Protein AF-A0A524GJZ0-F1 (afdb_monomer_lite)

Secondary structure (DSSP, 8-state):
-HHHHHHHHHHHHIIIII--SSS-SS-SBHHHHSTTT-STT-HHHHHHHHHHHHTT---SSTTS-TTBHHHHHHHHHHHHHH-HHHHHHHIIIIIHHHHHHHHHHHHHH--SHHHHHHHHHHHHHHS---

Sequence (130 aa):
GAEDFLEDVQVEHTRLFINAIPHVVAAPYASVHYKGDGTLYGAIAEQTKKFYREKGFALVKENDLPDHIVYELEFLALLDNEDPDGREKFIDTLFTPWFEIFKTKVLAEAHHPYYRVVMDLIDFFTGEEL

pLDDT: mean 89.48, std 11.04, range [39.97, 97.69]

Foldseek 3Di:
DVVVVVVVVVVQCCQQANDDPPDRQQHQFLLCQAPPNVDAPRPLQVVLQVLCVVVVHHDPDPPDRCRGNVNLVVVLVVCVPPPVVSSLCCLVPRNVRRLVRSLVSCVVPPPDCVVVVVSVVVCVVSPDDD

Radius of gyration: 15.3 Å; chains: 1; bounding box: 39×36×46 Å

Structure (mmCIF, N/CA/C/O backbone):
data_AF-A0A524GJZ0-F1
#
_entry.id   AF-A0A524GJZ0-F1
#
loop_
_atom_site.group_PDB
_atom_site.id
_atom_site.type_symbol
_atom_site.label_atom_id
_atom_site.label_alt_id
_atom_site.label_comp_id
_atom_site.label_asym_id
_atom_site.label_entity_id
_atom_site.label_seq_id
_atom_site.pdbx_PDB_ins_code
_atom_site.Cartn_x
_atom_site.Cartn_y
_atom_site.Cartn_z
_atom_site.occupancy
_atom_site.B_iso_or_equiv
_atom_site.auth_seq_id
_atom_site.auth_comp_id
_atom_site.auth_asym_id
_atom_site.auth_atom_id
_atom_site.pdbx_PDB_model_num
ATOM 1 N N . GLY A 1 1 ? -0.391 -8.368 -29.066 1.00 68.75 1 GLY A N 1
ATOM 2 C CA . GLY A 1 1 ? -1.784 -8.805 -28.821 1.00 68.75 1 GLY A CA 1
ATOM 3 C C . GLY A 1 1 ? -2.100 -8.699 -27.339 1.00 68.75 1 GLY A C 1
ATOM 4 O O . GLY A 1 1 ? -1.261 -8.205 -26.601 1.00 68.75 1 GLY A O 1
ATOM 5 N N . ALA A 1 2 ? -3.290 -9.116 -26.891 1.00 71.88 2 ALA A N 1
ATOM 6 C CA . ALA A 1 2 ? -3.629 -9.102 -25.458 1.00 71.88 2 ALA A CA 1
ATOM 7 C C . ALA A 1 2 ? -2.771 -10.086 -24.633 1.00 71.88 2 ALA A C 1
ATOM 9 O O . ALA A 1 2 ? -2.477 -9.802 -23.477 1.00 71.88 2 ALA A O 1
ATOM 10 N N . GLU A 1 3 ? -2.340 -11.199 -25.239 1.00 75.25 3 GLU A N 1
ATOM 11 C CA . GLU A 1 3 ? -1.395 -12.150 -24.633 1.00 75.25 3 GLU A CA 1
ATOM 12 C C . GLU A 1 3 ? -0.011 -11.515 -24.425 1.00 75.25 3 GLU A C 1
ATOM 14 O O . GLU A 1 3 ? 0.471 -11.521 -23.297 1.00 75.25 3 GLU A O 1
ATOM 19 N N . ASP A 1 4 ? 0.554 -10.860 -25.450 1.00 85.06 4 ASP A N 1
ATOM 20 C CA . ASP A 1 4 ? 1.846 -10.156 -25.337 1.00 85.06 4 ASP A CA 1
ATOM 21 C C . ASP A 1 4 ? 1.846 -9.105 -24.210 1.00 85.06 4 ASP A C 1
ATOM 23 O O . ASP A 1 4 ? 2.798 -9.006 -23.446 1.00 85.06 4 ASP A O 1
ATOM 27 N N . PHE A 1 5 ? 0.748 -8.354 -24.046 1.00 90.75 5 PHE A N 1
ATOM 28 C CA . PHE A 1 5 ? 0.627 -7.367 -22.965 1.00 90.75 5 PHE A CA 1
ATOM 29 C C . PHE A 1 5 ? 0.661 -8.010 -21.571 1.00 90.75 5 PHE A C 1
ATOM 31 O O . PHE A 1 5 ? 1.283 -7.476 -20.653 1.00 90.75 5 PHE A O 1
ATOM 38 N N . LEU A 1 6 ? -0.036 -9.137 -21.384 1.00 92.88 6 LEU A N 1
ATOM 39 C CA . LEU A 1 6 ? -0.058 -9.828 -20.095 1.00 92.88 6 LEU A CA 1
ATOM 40 C C . LEU A 1 6 ? 1.323 -10.398 -19.756 1.00 92.88 6 LEU A C 1
ATOM 42 O O . LEU A 1 6 ? 1.753 -10.292 -18.607 1.00 92.88 6 LEU A O 1
ATOM 46 N N . GLU A 1 7 ? 2.008 -10.969 -20.746 1.00 94.12 7 GLU A N 1
ATOM 47 C CA . GLU A 1 7 ? 3.376 -11.466 -20.597 1.00 94.12 7 GLU A CA 1
ATOM 48 C C . GLU A 1 7 ? 4.335 -10.332 -20.202 1.00 94.12 7 GLU A C 1
ATOM 50 O O . GLU A 1 7 ? 5.042 -10.451 -19.198 1.00 94.12 7 GLU A O 1
ATOM 55 N N . ASP A 1 8 ? 4.275 -9.190 -20.895 1.00 93.75 8 ASP A N 1
ATOM 56 C CA . ASP A 1 8 ? 5.091 -8.008 -20.590 1.00 93.75 8 ASP A CA 1
ATOM 57 C C . ASP A 1 8 ? 4.872 -7.511 -19.149 1.00 93.75 8 ASP A C 1
ATOM 59 O O . ASP A 1 8 ? 5.828 -7.213 -18.425 1.00 93.75 8 ASP A O 1
ATOM 63 N N . VAL A 1 9 ? 3.616 -7.467 -18.688 1.00 95.12 9 VAL A N 1
ATOM 64 C CA . VAL A 1 9 ? 3.282 -7.062 -17.313 1.00 95.12 9 VAL A CA 1
ATOM 65 C C . VAL A 1 9 ? 3.798 -8.072 -16.283 1.00 95.12 9 VAL A C 1
ATOM 67 O O . VAL A 1 9 ? 4.296 -7.661 -15.235 1.00 95.12 9 VAL A O 1
ATOM 70 N N . GLN A 1 10 ? 3.728 -9.377 -16.551 1.00 94.12 10 GLN A N 1
ATOM 71 C CA . GLN A 1 10 ? 4.238 -10.412 -15.639 1.00 94.12 10 GLN A CA 1
ATOM 72 C C . GLN A 1 10 ? 5.767 -10.388 -15.515 1.00 94.12 10 GLN A C 1
ATOM 74 O O . GLN A 1 10 ? 6.310 -10.543 -14.411 1.00 94.12 10 GLN A O 1
ATOM 79 N N . VAL A 1 11 ? 6.466 -10.171 -16.631 1.00 93.31 11 VAL A N 1
ATOM 80 C CA . VAL A 1 11 ? 7.923 -9.984 -16.649 1.00 93.31 11 VAL A CA 1
ATOM 81 C C . VAL A 1 11 ? 8.297 -8.761 -15.817 1.00 93.31 11 VAL A C 1
ATOM 83 O O . VAL A 1 11 ? 9.157 -8.844 -14.934 1.00 93.31 11 VAL A O 1
ATOM 86 N N . GLU A 1 12 ? 7.599 -7.649 -16.032 1.00 93.81 12 GLU A N 1
ATOM 87 C CA . GLU A 1 12 ? 7.830 -6.411 -15.295 1.00 93.81 12 GLU A CA 1
ATOM 88 C C . GLU A 1 12 ? 7.524 -6.555 -13.796 1.00 93.81 12 GLU A C 1
ATOM 90 O O . GLU A 1 12 ? 8.313 -6.109 -12.961 1.00 93.81 12 GLU A O 1
ATOM 95 N N . HIS A 1 13 ? 6.434 -7.239 -13.435 1.00 94.81 13 HIS A N 1
ATOM 96 C CA . HIS A 1 13 ? 6.084 -7.542 -12.045 1.00 94.81 13 HIS A CA 1
ATOM 97 C C . HIS A 1 13 ? 7.212 -8.295 -11.338 1.00 94.81 13 HIS A C 1
ATOM 99 O O . HIS A 1 13 ? 7.623 -7.946 -10.229 1.00 94.81 13 HIS A O 1
ATOM 105 N N . THR A 1 14 ? 7.740 -9.326 -12.001 1.00 92.56 14 THR A N 1
ATOM 106 C CA . THR A 1 14 ? 8.827 -10.140 -11.457 1.00 92.56 14 THR A CA 1
ATOM 107 C C . THR A 1 14 ? 10.071 -9.289 -11.223 1.00 92.56 14 THR A C 1
ATOM 109 O O . THR A 1 14 ? 10.670 -9.377 -10.151 1.00 92.56 14 THR A O 1
ATOM 112 N N . ARG A 1 15 ? 10.427 -8.428 -12.182 1.00 92.31 15 ARG A N 1
ATOM 113 C CA . ARG A 1 15 ? 11.592 -7.538 -12.094 1.00 92.31 15 ARG A CA 1
ATOM 114 C C . ARG A 1 15 ? 11.457 -6.494 -10.980 1.00 92.31 15 ARG A C 1
ATOM 116 O O . ARG A 1 15 ? 12.419 -6.260 -10.250 1.00 92.31 15 ARG A O 1
ATOM 123 N N . LEU A 1 16 ? 10.288 -5.864 -10.851 1.00 93.31 16 LEU A N 1
ATOM 124 C CA . LEU A 1 16 ? 10.058 -4.794 -9.875 1.00 93.31 16 LEU A CA 1
ATOM 125 C C . LEU A 1 16 ? 9.945 -5.325 -8.439 1.00 93.31 16 LEU A C 1
ATOM 127 O O . LEU A 1 16 ? 10.556 -4.759 -7.528 1.00 93.31 16 LEU A O 1
ATOM 131 N N . PHE A 1 17 ? 9.185 -6.404 -8.233 1.00 93.44 17 PHE A N 1
ATOM 132 C CA . PHE A 1 17 ? 8.694 -6.779 -6.900 1.00 93.44 17 PHE A CA 1
ATOM 133 C C . PHE A 1 17 ? 9.235 -8.110 -6.366 1.00 93.44 17 PHE A C 1
ATOM 135 O O . PHE A 1 17 ? 9.186 -8.324 -5.156 1.00 93.44 17 PHE A O 1
ATOM 142 N N . ILE A 1 18 ? 9.742 -9.008 -7.223 1.00 88.25 18 ILE A N 1
ATOM 143 C CA . ILE A 1 18 ? 10.107 -10.381 -6.820 1.00 88.25 18 ILE A CA 1
ATOM 144 C C . ILE A 1 18 ? 11.614 -10.627 -6.882 1.00 88.25 18 ILE A C 1
ATOM 146 O O . ILE A 1 18 ? 12.198 -11.097 -5.908 1.00 88.25 18 ILE A O 1
ATOM 150 N N . ASN A 1 19 ? 12.251 -10.371 -8.025 1.00 76.38 19 ASN A N 1
ATOM 151 C CA . ASN A 1 19 ? 13.635 -10.760 -8.262 1.00 76.38 19 ASN A CA 1
ATOM 152 C C . ASN A 1 19 ? 14.383 -9.697 -9.067 1.00 76.38 19 ASN A C 1
ATOM 154 O O . ASN A 1 19 ? 14.132 -9.505 -10.256 1.00 76.38 19 ASN A O 1
ATOM 158 N N . ALA A 1 20 ? 15.365 -9.073 -8.425 1.00 63.09 20 ALA A N 1
ATOM 159 C CA . ALA A 1 20 ? 16.398 -8.313 -9.104 1.00 63.09 20 ALA A CA 1
ATOM 160 C C . ALA A 1 20 ? 17.748 -8.597 -8.434 1.00 63.09 20 ALA A C 1
ATOM 162 O O . ALA A 1 20 ? 17.861 -8.652 -7.210 1.00 63.09 20 ALA A O 1
ATOM 163 N N . ILE A 1 21 ? 18.778 -8.829 -9.247 1.00 54.69 21 ILE A N 1
ATOM 164 C CA . ILE A 1 21 ? 20.161 -8.965 -8.782 1.00 54.69 21 ILE A CA 1
ATOM 165 C C . ILE A 1 21 ? 20.745 -7.545 -8.703 1.00 54.69 21 ILE A C 1
ATOM 167 O O . ILE A 1 21 ? 20.663 -6.837 -9.707 1.00 54.69 21 ILE A O 1
ATOM 171 N N . PRO A 1 22 ? 21.373 -7.104 -7.592 1.00 62.09 22 PRO A N 1
ATOM 172 C CA . PRO A 1 22 ? 21.651 -7.825 -6.342 1.00 62.09 22 PRO A CA 1
ATOM 173 C C . PRO A 1 22 ? 20.535 -7.760 -5.277 1.00 62.09 22 PRO A C 1
ATOM 175 O O . PRO A 1 22 ? 20.593 -8.532 -4.321 1.00 62.09 22 PRO A O 1
ATOM 178 N N . HIS A 1 23 ? 19.537 -6.879 -5.422 1.00 70.75 23 HIS A N 1
ATOM 179 C CA . HIS A 1 23 ? 18.384 -6.753 -4.519 1.00 70.75 23 HIS A CA 1
ATOM 180 C C . HIS A 1 23 ? 17.105 -6.426 -5.297 1.00 70.75 23 HIS A C 1
ATOM 182 O O . HIS A 1 23 ? 17.178 -5.766 -6.332 1.00 70.75 23 HIS A O 1
ATOM 188 N N . VAL A 1 24 ? 15.943 -6.835 -4.768 1.00 83.12 24 VAL A N 1
ATOM 189 C CA . VAL A 1 24 ? 14.619 -6.463 -5.299 1.00 83.12 24 VAL A CA 1
ATOM 190 C C . VAL A 1 24 ? 14.502 -4.941 -5.398 1.00 83.12 24 VAL A C 1
ATOM 192 O O . VAL A 1 24 ? 14.807 -4.236 -4.437 1.00 83.12 24 VAL A O 1
ATOM 195 N N . VAL A 1 25 ? 14.037 -4.449 -6.550 1.00 87.19 25 VAL A N 1
ATOM 196 C CA . VAL A 1 25 ? 13.959 -3.013 -6.862 1.00 87.19 25 VAL A CA 1
ATOM 197 C C . VAL A 1 25 ? 13.050 -2.272 -5.880 1.00 87.19 25 VAL A C 1
ATOM 199 O O . VAL A 1 25 ? 13.455 -1.295 -5.243 1.00 87.19 25 VAL A O 1
ATOM 202 N N . ALA A 1 26 ? 11.819 -2.753 -5.739 1.00 92.00 26 ALA A N 1
ATOM 203 C CA . ALA A 1 26 ? 10.809 -2.152 -4.889 1.00 92.00 26 ALA A CA 1
ATOM 204 C C . ALA A 1 26 ? 10.031 -3.266 -4.190 1.00 92.00 26 ALA A C 1
ATOM 206 O O . ALA A 1 26 ? 8.936 -3.609 -4.603 1.00 92.00 26 ALA A O 1
ATOM 207 N N . ALA A 1 27 ? 10.589 -3.874 -3.141 1.00 92.19 27 ALA A N 1
ATOM 208 C CA . ALA A 1 27 ? 9.853 -4.902 -2.399 1.00 92.19 27 ALA A CA 1
ATOM 209 C C . ALA A 1 27 ? 8.524 -4.316 -1.864 1.00 92.19 27 ALA A C 1
ATOM 211 O O . ALA A 1 27 ? 8.560 -3.231 -1.288 1.00 92.19 27 ALA A O 1
ATOM 212 N N . PRO A 1 28 ? 7.364 -4.967 -2.035 1.00 94.88 28 PRO A N 1
ATOM 213 C CA . PRO A 1 28 ? 6.055 -4.360 -1.765 1.00 94.88 28 PRO A CA 1
ATOM 214 C C . PRO A 1 28 ? 5.657 -4.385 -0.274 1.00 94.88 28 PRO A C 1
ATOM 216 O O . PRO A 1 28 ? 4.512 -4.690 0.051 1.00 94.88 28 PRO A O 1
ATOM 219 N N . TYR A 1 29 ? 6.605 -4.080 0.617 1.00 94.38 29 TYR A N 1
ATOM 220 C CA . TYR A 1 29 ? 6.457 -4.126 2.074 1.00 94.38 29 TYR A CA 1
ATOM 221 C C . TYR A 1 29 ? 6.894 -2.806 2.708 1.00 94.38 29 TYR A C 1
ATOM 223 O O . TYR A 1 29 ? 7.995 -2.322 2.405 1.00 94.38 29 TYR A O 1
ATOM 231 N N . ALA A 1 30 ? 6.090 -2.261 3.622 1.00 93.44 30 ALA A N 1
ATOM 232 C CA . ALA A 1 30 ? 6.408 -1.009 4.303 1.00 93.44 30 ALA A CA 1
ATOM 233 C C . ALA A 1 30 ? 7.758 -1.063 5.014 1.00 93.44 30 ALA A C 1
ATOM 235 O O . ALA A 1 30 ? 8.565 -0.143 4.874 1.00 93.44 30 ALA A O 1
ATOM 236 N N . SER A 1 31 ? 8.062 -2.154 5.716 1.00 91.44 31 SER A N 1
ATOM 237 C CA . SER A 1 31 ? 9.275 -2.279 6.528 1.00 91.44 31 SER A CA 1
ATOM 238 C C . SER A 1 31 ? 10.574 -2.204 5.721 1.00 91.44 31 SER A C 1
ATOM 240 O O . SER A 1 31 ? 11.623 -1.866 6.264 1.00 91.44 31 SER A O 1
ATOM 242 N N . VAL A 1 32 ? 10.528 -2.461 4.411 1.00 89.62 32 VAL A N 1
ATOM 243 C CA . VAL A 1 32 ? 11.698 -2.325 3.530 1.00 89.62 32 VAL A CA 1
ATOM 244 C C . VAL A 1 32 ? 11.985 -0.859 3.189 1.00 89.62 32 VAL A C 1
ATOM 246 O O . VAL A 1 32 ? 13.143 -0.491 2.978 1.00 89.62 32 VAL A O 1
ATOM 249 N N . HIS A 1 33 ? 10.955 -0.011 3.135 1.00 88.44 33 HIS A N 1
ATOM 250 C CA . HIS A 1 33 ? 11.077 1.391 2.707 1.00 88.44 33 HIS A CA 1
ATOM 251 C C . HIS A 1 33 ? 10.945 2.389 3.853 1.00 88.44 33 HIS A C 1
ATOM 253 O O . HIS A 1 33 ? 11.416 3.519 3.729 1.00 88.44 33 HIS A O 1
ATOM 259 N N . TYR A 1 34 ? 10.350 1.983 4.970 1.00 82.25 34 TYR A N 1
ATOM 260 C CA . TYR A 1 34 ? 10.183 2.820 6.143 1.00 82.25 34 TYR A CA 1
ATOM 261 C C . TYR A 1 34 ? 11.524 3.100 6.831 1.00 82.25 34 TYR A C 1
ATOM 263 O O . TYR A 1 34 ? 12.398 2.236 6.966 1.00 82.25 34 TYR A O 1
ATOM 271 N N . LYS A 1 35 ? 11.704 4.355 7.254 1.00 67.19 35 LYS A N 1
ATOM 272 C CA . LYS A 1 35 ? 12.965 4.872 7.795 1.00 67.19 35 LYS A CA 1
ATOM 273 C C . LYS A 1 35 ? 13.422 4.041 8.999 1.00 67.19 35 LYS A C 1
ATOM 275 O O . LYS A 1 35 ? 12.772 4.040 10.036 1.00 67.19 35 LYS A O 1
ATOM 280 N N . GLY A 1 36 ? 14.587 3.407 8.868 1.00 59.50 36 GLY A N 1
ATOM 281 C CA . GLY A 1 36 ? 15.240 2.661 9.948 1.00 59.50 36 GLY A CA 1
ATOM 282 C C . GLY A 1 36 ? 14.955 1.159 9.974 1.00 59.50 36 GLY A C 1
ATOM 283 O O . GLY A 1 36 ? 15.701 0.461 10.655 1.00 59.50 36 GLY A O 1
ATOM 284 N N . ASP A 1 37 ? 13.971 0.659 9.215 1.00 62.12 37 ASP A N 1
ATOM 285 C CA . ASP A 1 37 ? 13.601 -0.763 9.258 1.00 62.12 37 ASP A CA 1
ATOM 286 C C . ASP A 1 37 ? 14.294 -1.621 8.189 1.00 62.12 37 ASP A C 1
ATOM 288 O O . ASP A 1 37 ? 14.702 -2.726 8.527 1.00 62.12 37 ASP A O 1
ATOM 292 N N . GLY A 1 38 ? 14.533 -1.126 6.964 1.00 62.88 38 GLY A N 1
ATOM 293 C CA . GLY A 1 38 ? 15.466 -1.662 5.941 1.00 62.88 38 GLY A CA 1
ATOM 294 C C . GLY A 1 38 ? 15.418 -3.167 5.601 1.00 62.88 38 GLY A C 1
ATOM 295 O O . GLY A 1 38 ? 16.222 -3.649 4.804 1.00 62.88 38 GLY A O 1
ATOM 296 N N . THR A 1 39 ? 14.516 -3.919 6.219 1.00 71.00 39 THR A N 1
ATOM 297 C CA . THR A 1 39 ? 14.433 -5.376 6.303 1.00 71.00 39 THR A CA 1
ATOM 298 C C . THR A 1 39 ? 12.973 -5.750 6.543 1.00 71.00 39 THR A C 1
ATOM 300 O O . THR A 1 39 ? 12.169 -4.939 7.004 1.00 71.00 39 THR A O 1
ATOM 303 N N . LEU A 1 40 ? 12.600 -6.979 6.189 1.00 72.19 40 LEU A N 1
ATOM 304 C CA . LEU A 1 40 ? 11.270 -7.507 6.495 1.00 72.19 40 LEU A CA 1
ATOM 305 C C . LEU A 1 40 ? 11.082 -7.619 8.017 1.00 72.19 40 LEU A C 1
ATOM 307 O O . LEU A 1 40 ? 12.055 -7.871 8.725 1.00 72.19 40 LEU A O 1
ATOM 311 N N . TYR A 1 41 ? 9.837 -7.509 8.494 1.00 74.25 41 TYR A N 1
ATOM 312 C CA . TYR A 1 41 ? 9.473 -7.584 9.924 1.00 74.25 41 TYR A CA 1
ATOM 313 C C . TYR A 1 41 ? 9.959 -6.406 10.783 1.00 74.25 41 TYR A C 1
ATOM 315 O O . TYR A 1 41 ? 10.200 -6.554 11.981 1.00 74.25 41 TYR A O 1
ATOM 323 N N . GLY A 1 42 ? 10.100 -5.230 10.176 1.00 80.50 42 GLY A N 1
ATOM 324 C CA . GLY A 1 42 ? 10.416 -4.002 10.898 1.00 80.50 42 GLY A CA 1
ATOM 325 C C . GLY A 1 42 ? 9.338 -3.580 11.904 1.00 80.50 42 GLY A C 1
ATOM 326 O O . GLY A 1 42 ? 8.217 -4.096 11.909 1.00 80.50 42 GLY A O 1
ATOM 327 N N . ALA A 1 43 ? 9.658 -2.594 12.740 1.00 86.94 43 ALA A N 1
ATOM 328 C CA . ALA A 1 43 ? 8.734 -2.029 13.721 1.00 86.94 43 ALA A CA 1
ATOM 329 C C . ALA A 1 43 ? 7.421 -1.525 13.097 1.00 86.94 43 ALA A C 1
ATOM 331 O O . ALA A 1 43 ? 6.389 -1.544 13.774 1.00 86.94 43 ALA A O 1
ATOM 332 N N . ILE A 1 44 ? 7.432 -1.068 11.840 1.00 91.56 44 ILE A N 1
ATOM 333 C CA . ILE A 1 44 ? 6.202 -0.657 11.147 1.00 91.56 44 ILE A CA 1
ATOM 334 C C . ILE A 1 44 ? 5.241 -1.830 10.903 1.00 91.56 44 ILE A C 1
ATOM 336 O O . ILE A 1 44 ? 4.044 -1.663 11.100 1.00 91.56 44 ILE A O 1
ATOM 340 N N . ALA A 1 45 ? 5.736 -3.037 10.609 1.00 92.38 45 ALA A N 1
ATOM 341 C CA . ALA A 1 45 ? 4.882 -4.204 10.379 1.00 92.38 45 ALA A CA 1
ATOM 342 C C . ALA A 1 45 ? 4.080 -4.584 11.634 1.00 92.38 45 ALA A C 1
ATOM 344 O O . ALA A 1 45 ? 2.873 -4.829 11.576 1.00 92.38 45 ALA A O 1
ATOM 345 N N . GLU A 1 46 ? 4.720 -4.558 12.803 1.00 91.81 46 GLU A N 1
ATOM 346 C CA . GLU A 1 46 ? 4.029 -4.800 14.075 1.00 91.81 46 GLU A CA 1
ATOM 347 C C . GLU A 1 46 ? 3.041 -3.677 14.427 1.00 91.81 46 GLU A C 1
ATOM 349 O O . GLU A 1 46 ? 1.968 -3.946 14.976 1.00 91.81 46 GLU A O 1
ATOM 354 N N . GLN A 1 47 ? 3.350 -2.424 14.077 1.00 94.75 47 GLN A N 1
ATOM 355 C CA . GLN A 1 47 ? 2.418 -1.303 14.244 1.00 94.75 47 GLN A CA 1
ATOM 356 C C . GLN A 1 47 ? 1.186 -1.451 13.343 1.00 94.75 47 GLN A C 1
ATOM 358 O O . GLN A 1 47 ? 0.066 -1.328 13.844 1.00 94.75 47 GLN A O 1
ATOM 363 N N . THR A 1 48 ? 1.372 -1.811 12.071 1.00 96.31 48 THR A N 1
ATOM 364 C CA . THR A 1 48 ? 0.287 -2.121 11.128 1.00 96.31 48 THR A CA 1
ATOM 365 C C . THR A 1 48 ? -0.591 -3.253 11.665 1.00 96.31 48 THR A C 1
ATOM 367 O O . THR A 1 48 ? -1.807 -3.098 11.795 1.00 96.31 48 THR A O 1
ATOM 370 N N . LYS A 1 49 ? 0.014 -4.356 12.130 1.00 95.44 49 LYS A N 1
ATOM 371 C CA . LYS A 1 49 ? -0.712 -5.480 12.753 1.00 95.44 49 LYS A CA 1
ATOM 372 C C . LYS A 1 49 ? -1.524 -5.066 13.977 1.00 95.44 49 LYS A C 1
ATOM 374 O O . LYS A 1 49 ? -2.635 -5.562 14.186 1.00 95.44 49 LYS A O 1
ATOM 379 N N . LYS A 1 50 ? -0.964 -4.198 14.822 1.00 95.94 50 LYS A N 1
ATOM 380 C CA . LYS A 1 50 ? -1.650 -3.672 16.006 1.00 95.94 50 LYS A CA 1
ATOM 381 C C . LYS A 1 50 ? -2.842 -2.812 15.601 1.00 95.94 50 LYS A C 1
ATOM 383 O O . LYS A 1 50 ? -3.911 -2.992 16.176 1.00 95.94 50 LYS A O 1
ATOM 388 N N . PHE A 1 51 ? -2.684 -1.956 14.594 1.00 97.69 51 PHE A N 1
ATOM 389 C CA . PHE A 1 51 ? -3.764 -1.112 14.088 1.00 97.69 51 PHE A CA 1
ATOM 390 C C . PHE A 1 51 ? -4.919 -1.952 13.528 1.00 97.69 51 PHE A C 1
ATOM 392 O O . PHE A 1 51 ? -6.070 -1.706 13.884 1.00 97.69 51 PHE A O 1
ATOM 399 N N . TYR A 1 52 ? -4.625 -3.003 12.752 1.00 96.81 52 TYR A N 1
ATOM 400 C CA . TYR A 1 52 ? -5.651 -3.941 12.272 1.00 96.81 52 TYR A CA 1
ATOM 401 C C . TYR A 1 52 ? -6.474 -4.503 13.433 1.00 96.81 52 TYR A C 1
ATOM 403 O O . TYR A 1 52 ? -7.702 -4.435 13.424 1.00 96.81 52 TYR A O 1
ATOM 411 N N . ARG A 1 53 ? -5.797 -4.979 14.485 1.00 95.69 53 ARG A N 1
ATOM 412 C CA . ARG A 1 53 ? -6.445 -5.548 15.677 1.00 95.69 53 ARG A CA 1
ATOM 413 C C . ARG A 1 53 ? -7.262 -4.523 16.459 1.00 95.69 53 ARG A C 1
ATOM 415 O O . ARG A 1 53 ? -8.324 -4.871 16.962 1.00 95.69 53 ARG A O 1
ATOM 422 N N . GLU A 1 54 ? -6.792 -3.281 16.558 1.00 96.44 54 GLU A N 1
ATOM 423 C CA . GLU A 1 54 ? -7.533 -2.183 17.197 1.00 96.44 54 GLU A CA 1
ATOM 424 C C . GLU A 1 54 ? -8.852 -1.881 16.473 1.00 96.44 54 GLU A C 1
ATOM 426 O O . GLU A 1 54 ? -9.827 -1.508 17.122 1.00 96.44 54 GLU A O 1
ATOM 431 N N . LYS A 1 55 ? -8.900 -2.098 15.154 1.00 95.69 55 LYS A N 1
ATOM 432 C CA . LYS A 1 55 ? -10.109 -1.969 14.328 1.00 95.69 55 LYS A CA 1
ATOM 433 C C . LYS A 1 55 ? -10.924 -3.265 14.210 1.00 95.69 55 LYS A C 1
ATOM 435 O O . LYS A 1 55 ? -11.941 -3.280 13.535 1.00 95.69 55 LYS A O 1
ATOM 440 N N . GLY A 1 56 ? -10.518 -4.341 14.889 1.00 95.44 56 GLY A N 1
ATOM 441 C CA . GLY A 1 56 ? -11.237 -5.621 14.895 1.00 95.44 56 GLY A CA 1
ATOM 442 C C . GLY A 1 56 ? -10.885 -6.574 13.748 1.00 95.44 56 GLY A C 1
ATOM 443 O O . GLY A 1 56 ? -11.568 -7.581 13.569 1.00 95.44 56 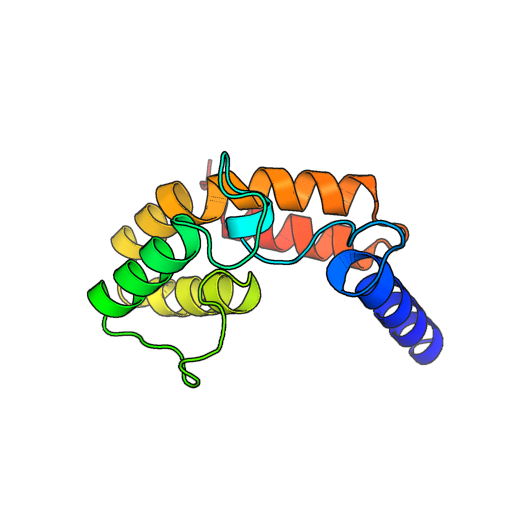GLY A O 1
ATOM 444 N N . PHE A 1 57 ? -9.807 -6.307 13.008 1.00 94.81 57 PHE A N 1
ATOM 445 C CA . PHE A 1 57 ? -9.349 -7.119 11.881 1.00 94.81 57 PHE A CA 1
ATOM 446 C C . PHE A 1 57 ? -8.114 -7.961 12.225 1.00 94.81 57 PHE A C 1
ATOM 448 O O . PHE A 1 57 ? -7.313 -7.642 13.109 1.00 94.81 57 PHE A O 1
ATOM 455 N N . ALA A 1 58 ? -7.943 -9.059 11.490 1.00 93.31 58 ALA A N 1
ATOM 456 C CA . ALA A 1 58 ? -6.771 -9.920 11.557 1.00 93.31 58 ALA A CA 1
ATOM 457 C C . ALA A 1 58 ? -6.485 -10.528 10.180 1.00 93.31 58 ALA A C 1
ATOM 459 O O . ALA A 1 58 ? -7.404 -10.776 9.401 1.00 93.31 58 ALA A O 1
ATOM 460 N N . LEU A 1 59 ? -5.211 -10.810 9.903 1.00 90.69 59 LEU A N 1
ATOM 461 C CA . LEU A 1 59 ? -4.827 -11.559 8.709 1.00 90.69 59 LEU A CA 1
ATOM 462 C C . LEU A 1 59 ? -5.342 -12.998 8.794 1.00 90.69 59 LEU A C 1
ATOM 464 O O . LEU A 1 59 ? -5.320 -13.614 9.861 1.00 90.69 59 LEU A O 1
ATOM 468 N N . VAL A 1 60 ? -5.733 -13.556 7.648 1.00 88.62 60 VAL A N 1
ATOM 469 C CA . VAL A 1 60 ? -6.186 -14.955 7.547 1.00 88.62 60 VAL A CA 1
ATOM 470 C C . VAL A 1 60 ? -5.062 -15.930 7.910 1.00 88.62 60 VAL A C 1
ATOM 472 O O . VAL A 1 60 ? -5.310 -16.968 8.522 1.00 88.62 60 VAL A O 1
ATOM 475 N N . LYS A 1 61 ? -3.820 -15.602 7.542 1.00 85.75 61 LYS A N 1
ATOM 476 C CA . LYS A 1 61 ? -2.627 -16.382 7.878 1.00 85.75 61 LYS A CA 1
ATOM 477 C C . LYS A 1 61 ? -1.747 -15.583 8.826 1.00 85.75 61 LYS A C 1
ATOM 479 O O . LYS A 1 61 ? -1.362 -14.461 8.525 1.00 85.75 61 LYS A O 1
ATOM 484 N N . GLU A 1 62 ? -1.360 -16.192 9.941 1.00 74.69 62 GLU A N 1
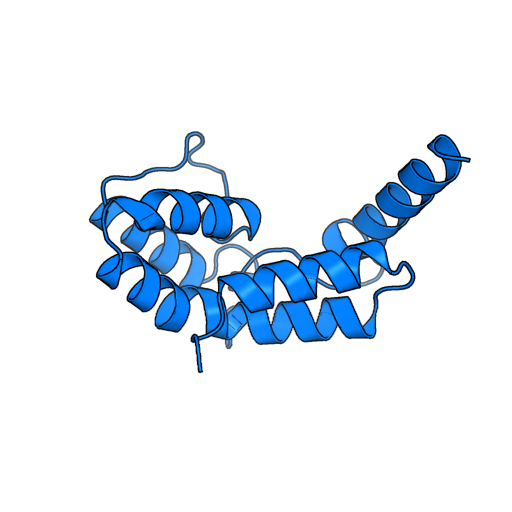ATOM 485 C CA . GLU A 1 62 ? -0.531 -15.516 10.949 1.00 74.69 62 GLU A CA 1
ATOM 486 C C . GLU A 1 62 ? 0.896 -15.198 10.478 1.00 74.69 62 GLU A C 1
ATOM 488 O O . GLU A 1 62 ? 1.518 -14.287 11.024 1.00 74.69 62 GLU A O 1
ATOM 493 N N . ASN A 1 63 ? 1.392 -15.940 9.481 1.00 79.50 63 ASN A N 1
ATOM 494 C CA . ASN A 1 63 ? 2.734 -15.779 8.912 1.00 79.50 63 ASN A CA 1
ATOM 495 C C . ASN A 1 63 ? 2.788 -14.769 7.758 1.00 79.50 63 ASN A C 1
ATOM 497 O O . ASN A 1 63 ? 3.876 -14.505 7.248 1.00 79.50 63 ASN A O 1
ATOM 501 N N . ASP A 1 64 ? 1.642 -14.249 7.314 1.00 85.69 64 ASP A N 1
ATOM 502 C CA . ASP A 1 64 ? 1.629 -13.207 6.298 1.00 85.69 64 ASP A CA 1
ATOM 503 C C . ASP A 1 64 ? 2.102 -11.889 6.920 1.00 85.69 64 ASP A C 1
ATOM 505 O O . ASP A 1 64 ? 1.834 -11.585 8.087 1.00 85.69 64 ASP A O 1
ATOM 509 N N . LEU A 1 65 ? 2.839 -11.113 6.130 1.00 91.75 65 LEU A N 1
ATOM 510 C CA . LEU A 1 65 ? 3.366 -9.830 6.561 1.00 91.75 65 LEU A CA 1
ATOM 511 C C . LEU A 1 65 ? 2.269 -8.763 6.455 1.00 91.75 65 LEU A C 1
ATOM 513 O O . LEU A 1 65 ? 1.787 -8.519 5.351 1.00 91.75 65 LEU A O 1
ATOM 517 N N . PRO A 1 66 ? 1.866 -8.136 7.572 1.00 94.81 66 PRO A N 1
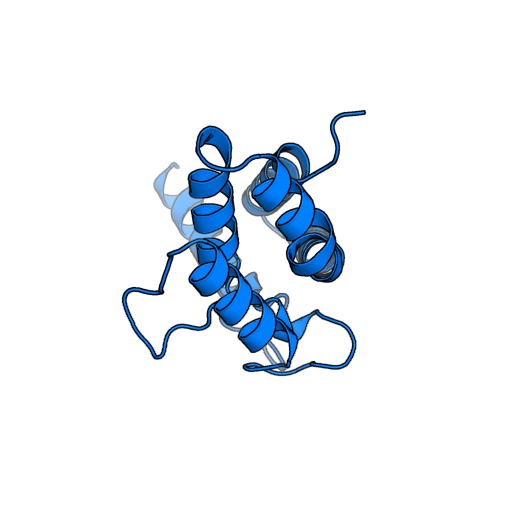ATOM 518 C CA . PRO A 1 66 ? 0.745 -7.195 7.621 1.00 94.81 66 PRO A CA 1
ATOM 519 C C . PRO A 1 66 ? 0.996 -5.925 6.813 1.00 94.81 66 PRO A C 1
ATOM 521 O O . PRO A 1 66 ? 0.049 -5.276 6.408 1.00 94.81 66 PRO A O 1
ATOM 524 N N . ASP A 1 67 ? 2.254 -5.587 6.567 1.00 95.44 67 ASP A N 1
ATOM 525 C CA . ASP A 1 67 ? 2.685 -4.375 5.884 1.00 95.44 67 ASP A CA 1
ATOM 526 C C . ASP A 1 67 ? 2.910 -4.562 4.379 1.00 95.44 67 ASP A C 1
ATOM 528 O O . ASP A 1 67 ? 3.568 -3.746 3.729 1.00 95.44 67 ASP A O 1
ATOM 532 N N . HIS A 1 68 ? 2.407 -5.658 3.807 1.00 95.94 68 HIS A N 1
ATOM 533 C CA . HIS A 1 68 ? 2.370 -5.809 2.360 1.00 95.94 68 HIS A CA 1
ATOM 534 C C . HIS A 1 68 ? 1.325 -4.851 1.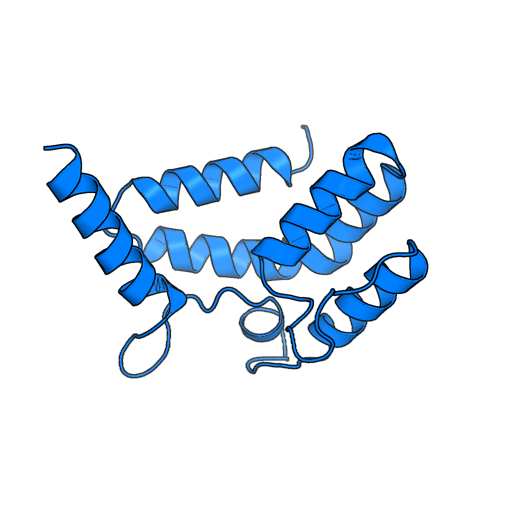769 1.00 95.94 68 HIS A C 1
ATOM 536 O O . HIS A 1 68 ? 0.180 -4.833 2.215 1.00 95.94 68 HIS A O 1
ATOM 542 N N . ILE A 1 69 ? 1.671 -4.149 0.681 1.00 96.81 69 ILE A N 1
ATOM 543 C CA . ILE A 1 69 ? 0.792 -3.153 0.036 1.00 96.81 69 ILE A CA 1
ATOM 544 C C . ILE A 1 69 ? -0.639 -3.643 -0.233 1.00 96.81 69 ILE A C 1
ATOM 546 O O . ILE A 1 69 ? -1.587 -2.895 -0.047 1.00 96.81 69 ILE A O 1
ATOM 550 N N . VAL A 1 70 ? -0.812 -4.902 -0.651 1.00 96.06 70 VAL A N 1
ATOM 551 C CA . VAL A 1 70 ? -2.126 -5.485 -0.942 1.00 96.06 70 VAL A CA 1
ATOM 552 C C . VAL A 1 70 ? -2.989 -5.523 0.316 1.00 96.06 70 VAL A C 1
ATOM 554 O O . VAL A 1 70 ? -4.134 -5.094 0.261 1.00 96.06 70 VAL A O 1
ATOM 557 N N . TYR A 1 71 ? -2.435 -5.952 1.452 1.00 97.00 71 TYR A N 1
ATOM 558 C CA . TYR A 1 71 ? -3.176 -6.008 2.711 1.00 97.00 71 TYR A CA 1
ATOM 559 C C . TYR A 1 71 ? -3.482 -4.618 3.264 1.00 97.00 71 TYR A C 1
ATOM 561 O O . TYR A 1 71 ? -4.581 -4.395 3.764 1.00 97.00 71 TYR A O 1
ATOM 569 N N . GLU A 1 72 ? -2.564 -3.660 3.120 1.00 97.50 72 GLU A N 1
ATOM 570 C CA . GLU A 1 72 ? -2.827 -2.275 3.519 1.00 97.50 72 GLU A CA 1
ATOM 571 C C . GLU A 1 72 ? -3.937 -1.633 2.672 1.00 97.50 72 GLU A C 1
ATOM 573 O O . GLU A 1 72 ? -4.826 -0.992 3.229 1.00 97.50 72 GLU A O 1
ATOM 578 N N . LEU A 1 73 ? -3.963 -1.867 1.355 1.00 97.56 73 LEU A N 1
ATOM 579 C CA . LEU A 1 73 ? -5.030 -1.371 0.475 1.00 97.56 73 LEU A CA 1
ATOM 580 C C . LEU A 1 73 ? -6.377 -2.062 0.728 1.00 97.56 73 LEU A C 1
ATOM 582 O O . LEU A 1 73 ? -7.411 -1.395 0.742 1.00 97.56 73 LEU A O 1
ATOM 586 N N . GLU A 1 74 ? -6.383 -3.378 0.957 1.00 96.00 74 GLU A N 1
ATOM 587 C CA . GLU A 1 74 ? -7.590 -4.111 1.362 1.00 96.00 74 GLU A CA 1
ATOM 588 C C . GLU A 1 74 ? -8.143 -3.567 2.682 1.00 96.00 74 GLU A C 1
ATOM 590 O O . GLU A 1 74 ? -9.344 -3.335 2.808 1.00 96.00 74 GLU A O 1
ATOM 595 N N . PHE A 1 75 ? -7.266 -3.306 3.651 1.00 96.81 75 PHE A N 1
ATOM 596 C CA . PHE A 1 75 ? -7.649 -2.728 4.930 1.00 96.81 75 PHE A CA 1
ATOM 597 C C . PHE A 1 75 ? -8.231 -1.318 4.783 1.00 96.81 75 PHE A C 1
ATOM 599 O O . PHE A 1 75 ? -9.277 -1.028 5.360 1.00 96.81 75 PHE A O 1
ATOM 606 N N . LEU A 1 76 ? -7.617 -0.459 3.966 1.00 96.62 76 LEU A N 1
ATOM 607 C CA . LEU A 1 76 ? -8.153 0.872 3.668 1.00 96.62 76 LEU A CA 1
ATOM 608 C C . LEU A 1 76 ? -9.546 0.805 3.033 1.00 96.62 76 LEU A C 1
ATOM 610 O O . LEU A 1 76 ? -10.427 1.572 3.420 1.00 96.62 76 LEU A O 1
ATOM 614 N N . ALA A 1 77 ? -9.770 -0.136 2.112 1.00 94.94 77 ALA A N 1
ATOM 615 C CA . ALA A 1 77 ? -11.079 -0.344 1.497 1.00 94.94 77 ALA A CA 1
ATOM 616 C C . ALA A 1 77 ? -12.145 -0.808 2.508 1.00 94.94 77 ALA A C 1
ATOM 618 O O . ALA A 1 77 ? -13.312 -0.438 2.377 1.00 94.94 77 ALA A O 1
ATOM 619 N N . LEU A 1 78 ? -11.761 -1.589 3.524 1.00 95.06 78 LEU A N 1
ATOM 620 C CA . LEU A 1 78 ? -12.660 -1.992 4.612 1.00 95.06 78 LEU A CA 1
ATOM 621 C C . LEU A 1 78 ? -13.035 -0.802 5.507 1.00 95.06 78 LEU A C 1
ATOM 623 O O . LEU A 1 78 ? -14.201 -0.650 5.870 1.00 95.06 78 LEU A O 1
ATOM 627 N N . LEU A 1 79 ? -12.076 0.074 5.822 1.00 94.94 79 LEU A N 1
ATOM 628 C CA . LEU A 1 79 ? -12.326 1.237 6.679 1.00 94.94 79 LEU A CA 1
ATOM 629 C C . LEU A 1 79 ? -13.157 2.338 6.005 1.00 94.94 79 LEU A C 1
ATOM 631 O O . LEU A 1 79 ? -13.812 3.097 6.713 1.00 94.94 79 LEU A O 1
ATOM 635 N N . ASP A 1 80 ? -13.178 2.412 4.673 1.00 89.81 80 ASP A N 1
ATOM 636 C CA . ASP A 1 80 ? -13.831 3.485 3.901 1.00 89.81 80 ASP A CA 1
ATOM 637 C C . ASP A 1 80 ? -15.299 3.738 4.287 1.00 89.81 80 ASP A C 1
ATOM 639 O O . ASP A 1 80 ? -15.744 4.880 4.356 1.00 89.81 80 ASP A O 1
ATOM 643 N N . ASN A 1 81 ? -16.043 2.676 4.612 1.00 86.06 81 ASN A N 1
ATOM 644 C CA . ASN A 1 81 ? -17.446 2.777 5.027 1.00 86.06 81 ASN A CA 1
ATOM 645 C C . ASN A 1 81 ? -17.660 2.618 6.540 1.00 86.06 81 ASN A C 1
ATOM 647 O O . ASN A 1 81 ? -18.723 2.980 7.045 1.00 86.06 81 ASN A O 1
ATOM 651 N N . GLU A 1 82 ? -16.696 2.038 7.256 1.00 91.44 82 GLU A N 1
ATOM 652 C CA . GLU A 1 82 ? -16.850 1.664 8.668 1.00 91.44 82 GLU A CA 1
ATOM 653 C C . GLU A 1 82 ? -16.253 2.701 9.623 1.00 91.44 82 GLU A C 1
ATOM 655 O O . GLU A 1 82 ? -16.820 2.960 10.686 1.00 91.44 82 GLU A O 1
ATOM 660 N N . ASP A 1 83 ? -15.114 3.290 9.255 1.00 95.50 83 ASP A N 1
ATOM 661 C CA . ASP A 1 83 ? -14.328 4.174 10.112 1.00 95.50 83 ASP A CA 1
ATOM 662 C C . ASP A 1 83 ? -13.422 5.115 9.286 1.00 95.50 83 ASP A C 1
ATOM 664 O O . ASP A 1 83 ? -12.206 4.891 9.190 1.00 95.50 83 ASP A O 1
ATOM 668 N N . PRO A 1 84 ? -13.997 6.179 8.687 1.00 93.00 84 PRO A N 1
ATOM 669 C CA . PRO A 1 84 ? -13.249 7.150 7.886 1.00 93.00 84 PRO A CA 1
ATOM 670 C C . PRO A 1 84 ? -12.104 7.829 8.654 1.00 93.00 84 PRO A C 1
ATOM 672 O O . PRO A 1 84 ? -11.007 7.963 8.118 1.00 93.00 84 PRO A O 1
ATOM 675 N N . ASP A 1 85 ? -12.309 8.169 9.931 1.00 94.94 85 ASP A N 1
ATOM 676 C CA . ASP A 1 85 ? -11.266 8.758 10.787 1.00 94.94 85 ASP A CA 1
ATOM 677 C C . ASP A 1 85 ? -10.107 7.765 11.005 1.00 94.94 85 ASP A C 1
ATOM 679 O O . ASP A 1 85 ? -8.926 8.124 11.041 1.00 94.94 85 ASP A O 1
ATOM 683 N N . GLY A 1 86 ? -10.431 6.477 11.162 1.00 96.19 86 GLY A N 1
ATOM 684 C CA . GLY A 1 86 ? -9.453 5.396 11.224 1.00 96.19 86 GLY A CA 1
ATOM 685 C C . GLY A 1 86 ? -8.674 5.228 9.923 1.00 96.19 86 GLY A C 1
ATOM 686 O O . GLY A 1 86 ? -7.464 4.997 9.983 1.00 96.19 86 GLY A O 1
ATOM 687 N N . ARG A 1 87 ? -9.347 5.361 8.775 1.00 96.06 87 ARG A N 1
ATOM 688 C CA . ARG A 1 87 ? -8.737 5.315 7.439 1.00 96.06 87 ARG A CA 1
ATOM 689 C C . ARG A 1 87 ? -7.733 6.449 7.261 1.00 96.06 87 ARG A C 1
ATOM 691 O O . ARG A 1 87 ? -6.581 6.170 6.945 1.00 96.06 87 ARG A O 1
ATOM 698 N N . GLU A 1 88 ? -8.143 7.690 7.519 1.00 95.62 88 GLU A N 1
ATOM 699 C CA . GLU A 1 88 ? -7.283 8.882 7.436 1.00 95.62 88 GLU A CA 1
ATOM 700 C C . GLU A 1 88 ? -6.053 8.726 8.338 1.00 95.62 88 GLU A C 1
ATOM 702 O O . GLU A 1 88 ? -4.913 8.788 7.879 1.00 95.62 88 GLU A O 1
ATOM 707 N N . LYS A 1 89 ? -6.265 8.345 9.603 1.00 96.56 89 LYS A N 1
ATOM 708 C CA . LYS A 1 89 ? -5.162 8.091 10.533 1.00 96.56 89 LYS A CA 1
ATOM 709 C C . LYS A 1 89 ? -4.203 7.008 10.032 1.00 96.56 89 LYS A C 1
ATOM 711 O O . LYS A 1 89 ? -2.993 7.127 10.238 1.00 96.56 89 LYS A O 1
ATOM 716 N N . PHE A 1 90 ? -4.713 5.923 9.448 1.00 97.31 90 PHE A N 1
ATOM 717 C CA . PHE A 1 90 ? -3.865 4.857 8.911 1.00 97.31 90 PHE A CA 1
ATOM 718 C C . PHE A 1 90 ? -3.032 5.361 7.729 1.00 97.31 90 PHE A C 1
ATOM 720 O O . PHE A 1 90 ? -1.826 5.106 7.696 1.00 97.31 90 PHE A O 1
ATOM 727 N N . ILE A 1 91 ? -3.652 6.116 6.814 1.00 96.81 91 ILE A N 1
ATOM 728 C CA . ILE A 1 91 ? -2.978 6.730 5.667 1.00 96.81 91 ILE A CA 1
ATOM 729 C C . ILE A 1 91 ? -1.797 7.576 6.144 1.00 96.81 91 ILE A C 1
ATOM 731 O O . ILE A 1 91 ? -0.650 7.282 5.805 1.00 96.81 91 ILE A O 1
ATOM 735 N N . ASP A 1 92 ? -2.052 8.540 7.024 1.00 95.62 92 ASP A N 1
ATOM 736 C CA . ASP A 1 92 ? -1.045 9.518 7.439 1.00 95.62 92 ASP A CA 1
ATOM 737 C C . ASP A 1 92 ? 0.117 8.899 8.212 1.00 95.62 92 ASP A C 1
ATOM 739 O O . ASP A 1 92 ? 1.270 9.327 8.093 1.00 95.62 92 ASP A O 1
ATOM 743 N N . THR A 1 93 ? -0.181 7.905 9.052 1.00 94.88 93 THR A N 1
ATOM 744 C CA . THR A 1 93 ? 0.782 7.412 10.045 1.00 94.88 93 THR A CA 1
ATOM 745 C C . THR A 1 93 ? 1.490 6.129 9.636 1.00 94.88 93 THR A C 1
ATOM 747 O O . THR A 1 93 ? 2.645 5.942 10.024 1.00 94.88 93 THR A O 1
ATOM 750 N N . LEU A 1 94 ? 0.831 5.253 8.873 1.00 96.38 94 LEU A N 1
ATOM 751 C CA . LEU A 1 94 ? 1.324 3.906 8.574 1.00 96.38 94 LEU A CA 1
ATOM 752 C C . LEU A 1 94 ? 1.467 3.619 7.079 1.00 96.38 94 LEU A C 1
ATOM 754 O O . LEU A 1 94 ? 2.272 2.759 6.746 1.00 96.38 94 LEU A O 1
ATOM 758 N N . PHE A 1 95 ? 0.783 4.345 6.189 1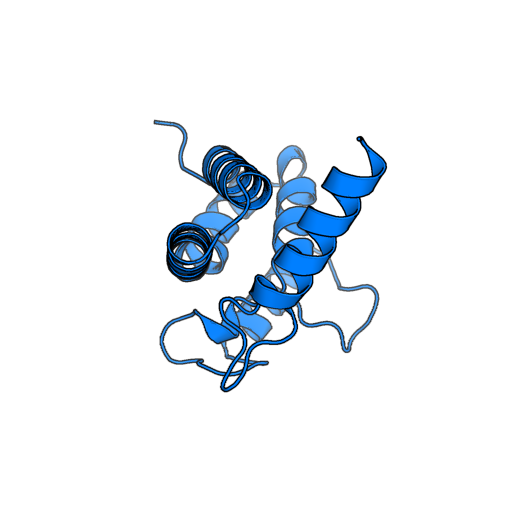.00 96.69 95 PHE A N 1
ATOM 759 C CA . PHE A 1 95 ? 0.854 4.109 4.741 1.00 96.69 95 PHE A CA 1
ATOM 760 C C . PHE A 1 95 ? 1.749 5.126 4.011 1.00 96.69 95 PHE A C 1
ATOM 762 O O . PHE A 1 95 ? 2.809 4.781 3.481 1.00 96.69 95 PHE A O 1
ATOM 769 N N . THR A 1 96 ? 1.379 6.409 4.032 1.00 95.50 96 THR A N 1
ATOM 770 C CA . THR A 1 96 ? 2.038 7.491 3.280 1.00 95.50 96 THR A CA 1
ATOM 771 C C . THR A 1 96 ? 3.558 7.551 3.485 1.00 95.50 96 THR A C 1
ATOM 773 O O . THR A 1 96 ? 4.287 7.653 2.493 1.00 95.50 96 THR A O 1
ATOM 776 N N . PRO A 1 97 ? 4.105 7.414 4.716 1.00 93.38 97 PRO A N 1
ATOM 777 C CA . PRO A 1 97 ? 5.546 7.549 4.939 1.00 93.38 97 PRO A CA 1
ATOM 778 C C . PRO A 1 97 ? 6.426 6.571 4.151 1.00 93.38 97 PRO A C 1
ATOM 780 O O . PRO A 1 97 ? 7.555 6.920 3.794 1.00 93.38 97 PRO A O 1
ATOM 783 N N . TRP A 1 98 ? 5.953 5.345 3.917 1.00 94.88 98 TRP A N 1
ATOM 784 C CA . TRP A 1 98 ? 6.695 4.340 3.153 1.00 94.88 98 TRP A CA 1
ATOM 785 C C . TRP A 1 98 ? 6.236 4.298 1.693 1.00 94.88 98 TRP A C 1
ATOM 787 O O . TRP A 1 98 ? 7.071 4.079 0.808 1.00 94.88 98 TRP A O 1
ATOM 797 N N . PHE A 1 99 ? 4.947 4.550 1.436 1.00 96.56 99 PHE A N 1
ATOM 798 C CA . PHE A 1 99 ? 4.375 4.520 0.096 1.00 96.56 99 PHE A CA 1
ATOM 799 C C . PHE A 1 99 ? 5.031 5.554 -0.822 1.00 96.56 99 PHE A C 1
ATOM 801 O O . PHE A 1 99 ? 5.400 5.204 -1.937 1.00 96.56 99 PHE A O 1
ATOM 808 N N . GLU A 1 100 ? 5.314 6.770 -0.349 1.00 94.69 100 GLU A N 1
ATOM 809 C CA . GLU A 1 100 ? 6.009 7.792 -1.153 1.00 94.69 100 GLU A CA 1
ATOM 810 C C . GLU A 1 100 ? 7.390 7.328 -1.647 1.00 94.69 100 GLU A C 1
ATOM 812 O O . GLU A 1 100 ? 7.793 7.552 -2.796 1.00 94.69 100 GLU A O 1
ATOM 817 N N . ILE A 1 101 ? 8.125 6.616 -0.788 1.00 94.31 101 ILE A N 1
ATOM 818 C CA . ILE A 1 101 ? 9.444 6.063 -1.116 1.00 94.31 101 ILE A CA 1
ATOM 819 C C . ILE A 1 101 ? 9.291 4.907 -2.108 1.00 94.31 101 ILE A C 1
ATOM 821 O O . ILE A 1 101 ? 10.027 4.830 -3.097 1.00 94.31 101 ILE A O 1
ATOM 825 N N . PHE A 1 102 ? 8.336 4.014 -1.854 1.00 95.25 102 PHE A N 1
ATOM 826 C CA . PHE A 1 102 ? 8.025 2.880 -2.718 1.00 95.25 102 PHE A CA 1
ATOM 827 C C . PHE A 1 102 ? 7.583 3.333 -4.117 1.00 95.25 102 PHE A C 1
ATOM 829 O O . PHE A 1 102 ? 8.190 2.925 -5.108 1.00 95.25 102 PHE A O 1
ATOM 836 N N . LYS A 1 103 ? 6.608 4.243 -4.199 1.00 96.44 103 LYS A N 1
ATOM 837 C CA . LYS A 1 103 ? 6.110 4.881 -5.423 1.00 96.44 103 LYS A CA 1
ATOM 838 C C . LYS A 1 103 ? 7.247 5.504 -6.218 1.00 96.44 103 LYS A C 1
ATOM 840 O O . LYS A 1 103 ? 7.393 5.208 -7.401 1.00 96.44 103 LYS A O 1
ATOM 845 N N . THR A 1 104 ? 8.104 6.301 -5.574 1.00 95.56 104 THR A N 1
ATOM 846 C CA . THR A 1 104 ? 9.257 6.928 -6.241 1.00 95.56 104 THR A CA 1
ATOM 847 C C . THR A 1 104 ? 10.172 5.884 -6.890 1.00 95.56 104 THR A C 1
ATOM 849 O O . THR A 1 104 ? 10.575 6.055 -8.042 1.00 95.56 104 THR A O 1
ATOM 852 N N . LYS A 1 105 ? 10.467 4.776 -6.195 1.00 94.50 105 LYS A N 1
ATOM 853 C CA . LYS A 1 105 ? 11.283 3.679 -6.745 1.00 94.50 105 LYS A CA 1
ATOM 854 C C . LYS A 1 105 ? 10.600 2.990 -7.924 1.00 94.50 105 LYS A C 1
ATOM 856 O O . LYS A 1 105 ? 11.237 2.791 -8.955 1.00 94.50 105 LYS A O 1
ATOM 861 N N . VAL A 1 106 ? 9.312 2.663 -7.802 1.00 96.00 106 VAL A N 1
ATOM 862 C CA . VAL A 1 106 ? 8.547 2.031 -8.888 1.00 96.00 106 VAL A CA 1
ATOM 863 C C . VAL A 1 106 ? 8.503 2.940 -10.115 1.00 96.00 106 VAL A C 1
ATOM 865 O O . VAL A 1 106 ? 8.780 2.481 -11.216 1.00 96.00 106 VAL A O 1
ATOM 868 N N . LEU A 1 107 ? 8.222 4.234 -9.955 1.00 96.31 107 LEU A N 1
ATOM 869 C CA . LEU A 1 107 ? 8.149 5.181 -11.072 1.00 96.31 107 LEU A CA 1
ATOM 870 C C . LEU A 1 107 ? 9.507 5.437 -11.738 1.00 96.31 107 LEU A C 1
ATOM 872 O O . LEU A 1 107 ? 9.557 5.645 -12.956 1.00 96.31 107 LEU A O 1
ATOM 876 N N . ALA A 1 108 ? 10.599 5.428 -10.973 1.00 95.69 108 ALA A N 1
ATOM 877 C CA . ALA A 1 108 ? 11.947 5.557 -11.522 1.00 95.69 108 ALA A CA 1
ATOM 878 C C . ALA A 1 108 ? 12.321 4.343 -12.383 1.00 95.69 108 ALA A C 1
ATOM 880 O O . ALA A 1 108 ? 12.914 4.499 -13.448 1.00 95.69 108 ALA A O 1
ATOM 881 N N . GLU A 1 109 ? 11.919 3.152 -11.947 1.00 94.69 109 GLU A N 1
ATOM 882 C CA . GLU A 1 109 ? 12.371 1.897 -12.539 1.00 94.69 109 GLU A CA 1
ATOM 883 C C . GLU A 1 109 ? 11.358 1.279 -13.502 1.00 94.69 109 GLU A C 1
ATOM 885 O O . GLU A 1 109 ? 11.730 0.377 -14.236 1.00 94.69 109 GLU A O 1
ATOM 890 N N . ALA A 1 110 ? 10.099 1.721 -13.547 1.00 94.00 110 ALA A N 1
ATOM 891 C CA . ALA A 1 110 ? 9.072 1.130 -14.405 1.00 94.00 110 ALA A CA 1
ATOM 892 C C . ALA A 1 110 ? 9.408 1.272 -15.901 1.00 94.00 110 ALA A C 1
ATOM 894 O O . ALA A 1 110 ? 9.469 2.379 -16.448 1.00 94.00 110 ALA A O 1
ATOM 895 N N . HIS A 1 111 ? 9.552 0.138 -16.577 1.00 92.69 111 HIS A N 1
ATOM 896 C CA . HIS A 1 111 ? 9.779 0.019 -18.016 1.00 92.69 111 HIS A CA 1
ATOM 897 C C . HIS A 1 111 ? 8.471 -0.129 -18.799 1.00 92.69 111 HIS A C 1
ATOM 899 O O . HIS A 1 111 ? 8.435 0.150 -19.995 1.00 92.69 111 HIS A O 1
ATOM 905 N N . HIS A 1 112 ? 7.389 -0.521 -18.124 1.00 92.50 112 HIS A N 1
ATOM 906 C CA . HIS A 1 112 ? 6.064 -0.659 -18.717 1.00 92.50 112 HIS A CA 1
ATOM 907 C C . HIS A 1 112 ? 5.073 0.345 -18.088 1.00 92.50 112 HIS A C 1
ATOM 909 O O . HIS A 1 112 ? 5.066 0.512 -16.864 1.00 92.50 112 HIS A O 1
ATOM 915 N N . PRO A 1 113 ? 4.205 1.022 -18.873 1.00 93.44 113 PRO A N 1
ATOM 916 C CA . PRO A 1 113 ? 3.317 2.074 -18.361 1.00 93.44 113 PRO A CA 1
ATOM 917 C C . PRO A 1 113 ? 2.291 1.580 -17.334 1.00 93.44 113 PRO A C 1
ATOM 919 O O . PRO A 1 113 ? 1.831 2.369 -16.516 1.00 93.44 113 PRO A O 1
ATOM 922 N N . TYR A 1 114 ? 1.958 0.286 -17.342 1.00 96.31 114 TYR A N 1
ATOM 923 C CA . TYR A 1 114 ? 0.978 -0.310 -16.428 1.00 96.31 114 TYR A CA 1
ATOM 924 C C . TYR A 1 114 ? 1.245 0.033 -14.957 1.00 96.31 114 TYR A C 1
ATOM 926 O O . TYR A 1 114 ? 0.371 0.581 -14.296 1.00 96.31 114 TYR A O 1
ATOM 934 N N . TYR A 1 115 ? 2.459 -0.211 -14.450 1.00 96.38 115 TYR A N 1
ATOM 935 C CA . TYR A 1 115 ? 2.755 0.050 -13.038 1.00 96.38 115 TYR A CA 1
ATOM 936 C C . TYR A 1 115 ? 2.864 1.536 -12.705 1.00 96.38 115 TYR A C 1
ATOM 938 O O . TYR A 1 115 ? 2.638 1.897 -11.557 1.00 96.38 115 TYR A O 1
ATOM 946 N N . ARG A 1 116 ? 3.124 2.406 -13.692 1.00 96.56 116 ARG A N 1
ATOM 947 C CA . ARG A 1 116 ? 3.017 3.860 -13.492 1.00 96.56 116 ARG A CA 1
ATOM 948 C C . ARG A 1 116 ? 1.568 4.242 -13.203 1.00 96.56 116 ARG A C 1
ATOM 950 O O . ARG A 1 116 ? 1.299 4.835 -12.170 1.00 96.56 116 ARG A O 1
ATOM 957 N N . VAL A 1 117 ? 0.640 3.768 -14.037 1.00 97.38 117 VAL A N 1
ATOM 958 C CA . VAL A 1 117 ? -0.801 3.992 -13.841 1.00 97.38 117 VAL A CA 1
ATOM 959 C C . VAL A 1 117 ? -1.289 3.394 -12.520 1.00 97.38 117 VAL A C 1
ATOM 961 O O . VAL A 1 117 ? -2.056 4.036 -11.817 1.00 97.38 117 VAL A O 1
ATOM 964 N N . VAL A 1 118 ? -0.841 2.189 -12.149 1.00 97.44 118 VAL A N 1
ATOM 965 C CA . VAL A 1 118 ? -1.211 1.583 -10.856 1.00 97.44 118 VAL A CA 1
ATOM 966 C C . VAL A 1 118 ? -0.734 2.443 -9.684 1.00 97.44 118 VAL A C 1
ATOM 968 O O . VAL A 1 118 ? -1.503 2.655 -8.752 1.00 97.44 118 VAL A O 1
ATOM 971 N N . MET A 1 119 ? 0.499 2.960 -9.728 1.00 97.06 119 MET A N 1
ATOM 972 C CA . MET A 1 119 ? 1.005 3.851 -8.678 1.00 97.06 119 MET A CA 1
ATOM 973 C C . MET A 1 119 ? 0.217 5.158 -8.611 1.00 97.06 119 MET A C 1
ATOM 975 O O . MET A 1 119 ? -0.143 5.572 -7.516 1.00 97.06 119 MET A O 1
ATOM 979 N N . ASP A 1 120 ? -0.090 5.768 -9.757 1.00 95.44 120 ASP A N 1
ATOM 980 C CA . ASP A 1 120 ? -0.867 7.010 -9.820 1.00 95.44 120 ASP A CA 1
ATOM 981 C C . ASP A 1 120 ? -2.301 6.814 -9.300 1.00 95.44 120 ASP A C 1
ATOM 983 O O . ASP A 1 120 ? -2.850 7.693 -8.643 1.00 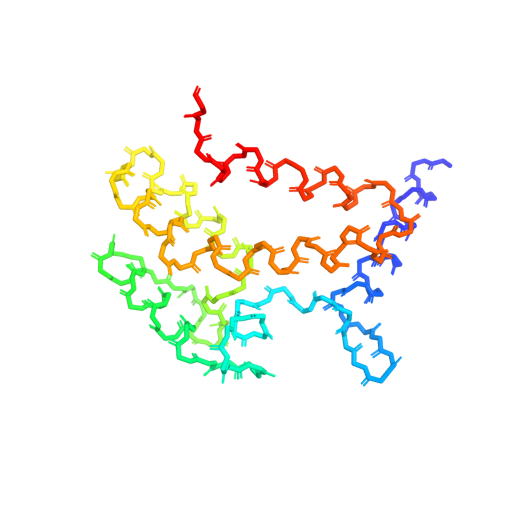95.44 120 ASP A O 1
ATOM 987 N N . LEU A 1 121 ? -2.913 5.651 -9.556 1.00 97.06 121 LEU A N 1
ATOM 988 C CA . LEU A 1 121 ? -4.236 5.319 -9.022 1.00 97.06 121 LEU A CA 1
ATOM 989 C C . LEU A 1 121 ? -4.208 5.145 -7.506 1.00 97.06 121 LEU A C 1
ATOM 991 O O . LEU A 1 121 ? -5.074 5.687 -6.828 1.00 97.06 121 LEU A O 1
ATOM 995 N N . ILE A 1 122 ? -3.235 4.398 -6.976 1.00 97.06 122 ILE A N 1
ATOM 996 C CA . ILE A 1 122 ? -3.104 4.234 -5.524 1.00 97.06 122 ILE A CA 1
ATOM 997 C C . ILE A 1 122 ? -2.906 5.606 -4.881 1.00 97.06 122 ILE A C 1
ATOM 999 O O . ILE A 1 122 ? -3.663 5.959 -3.987 1.00 97.06 122 ILE A O 1
ATOM 1003 N N . ASP A 1 123 ? -1.974 6.397 -5.412 1.00 95.94 123 ASP A N 1
ATOM 1004 C CA . ASP A 1 123 ? -1.691 7.753 -4.950 1.00 95.94 123 ASP A CA 1
ATOM 1005 C C . ASP A 1 123 ? -2.928 8.649 -4.938 1.00 95.94 123 ASP A C 1
ATOM 1007 O O . ASP A 1 123 ? -3.188 9.330 -3.955 1.00 95.94 123 ASP A O 1
ATOM 1011 N N . PHE A 1 124 ? -3.730 8.608 -6.002 1.00 94.75 124 PHE A N 1
ATOM 1012 C CA . PHE A 1 124 ? -4.968 9.373 -6.085 1.00 94.75 124 PHE A CA 1
ATOM 1013 C C . PHE A 1 124 ? -5.979 8.981 -4.997 1.00 94.75 124 PHE A C 1
ATOM 1015 O O . PHE A 1 124 ? -6.630 9.852 -4.431 1.00 94.75 124 PHE A O 1
ATOM 1022 N N . PHE A 1 125 ? -6.119 7.688 -4.689 1.00 93.31 125 PHE A N 1
ATOM 1023 C CA . PHE A 1 125 ? -7.076 7.215 -3.680 1.00 93.31 125 PHE A CA 1
ATOM 1024 C C . PHE A 1 125 ? -6.566 7.325 -2.237 1.00 93.31 125 PHE A C 1
ATOM 1026 O O . PHE A 1 125 ? -7.370 7.252 -1.301 1.00 93.31 125 PHE A O 1
ATOM 1033 N N . THR A 1 126 ? -5.255 7.467 -2.042 1.00 93.19 126 THR A N 1
ATOM 1034 C CA . THR A 1 126 ? -4.630 7.575 -0.715 1.00 93.19 126 THR A CA 1
ATOM 1035 C C . THR A 1 126 ? -4.074 8.961 -0.406 1.00 93.19 126 THR A C 1
ATOM 1037 O O . THR A 1 126 ? -3.640 9.184 0.717 1.00 93.19 126 THR A O 1
ATOM 1040 N N . GLY A 1 127 ? -4.053 9.879 -1.370 1.00 84.44 127 GLY A N 1
ATOM 1041 C CA . GLY A 1 127 ? -3.702 11.278 -1.154 1.00 84.44 127 GLY A CA 1
ATOM 1042 C C . GLY A 1 127 ? -4.841 12.058 -0.499 1.00 84.44 127 GLY A C 1
ATOM 1043 O O . GLY A 1 127 ? -6.007 11.673 -0.592 1.00 84.44 127 GLY A O 1
ATOM 1044 N N . GLU A 1 128 ? -4.508 13.166 0.162 1.00 64.38 128 GLU A N 1
ATOM 1045 C CA . GLU A 1 128 ? -5.512 14.115 0.650 1.00 64.38 128 GLU A CA 1
ATOM 1046 C C . GLU A 1 128 ? -6.282 14.713 -0.544 1.00 64.38 128 GLU A C 1
ATOM 1048 O O . GLU A 1 128 ? -5.676 15.166 -1.522 1.00 64.38 128 GLU A O 1
ATOM 1053 N N . GLU A 1 129 ? -7.619 14.730 -0.475 1.00 54.25 129 GLU A N 1
ATOM 1054 C CA . GLU A 1 129 ? -8.420 15.582 -1.358 1.00 54.25 129 GLU A CA 1
ATOM 1055 C C . GLU A 1 129 ? -8.041 17.045 -1.070 1.00 54.25 129 GLU A C 1
ATOM 1057 O O . GLU A 1 129 ? -8.265 17.545 0.032 1.00 54.25 129 GLU A O 1
ATOM 1062 N N . LEU A 1 130 ? -7.426 17.715 -2.052 1.00 39.97 130 LEU A N 1
ATOM 1063 C CA . LEU A 1 130 ? -7.155 19.158 -2.014 1.00 39.97 130 LEU A CA 1
ATOM 1064 C C . LEU A 1 130 ? -8.442 19.993 -1.977 1.00 39.97 130 LEU A C 1
ATOM 1066 O O . LEU A 1 130 ? -9.366 19.686 -2.767 1.00 39.97 130 LEU A O 1
#